Protein AF-A0A920P9Y4-F1 (afdb_monomer_lite)

Structure (mmCIF, N/CA/C/O backbone):
data_AF-A0A920P9Y4-F1
#
_entry.id   AF-A0A920P9Y4-F1
#
loop_
_atom_site.group_PDB
_atom_site.id
_atom_site.type_symbol
_atom_site.label_atom_id
_atom_site.label_alt_id
_atom_site.label_comp_id
_atom_site.label_asym_id
_atom_site.label_entity_id
_atom_site.label_seq_id
_atom_site.pdbx_PDB_ins_code
_atom_site.Cartn_x
_atom_site.Cartn_y
_atom_site.Cartn_z
_atom_site.occupancy
_atom_site.B_iso_or_equiv
_atom_site.auth_seq_id
_atom_site.auth_comp_id
_atom_site.auth_asym_id
_atom_site.auth_atom_id
_atom_site.pdbx_PDB_model_num
ATOM 1 N N . MET A 1 1 ? -5.406 15.873 5.056 1.00 83.50 1 MET A N 1
ATOM 2 C CA . MET A 1 1 ? -6.721 15.598 5.677 1.00 83.50 1 MET A CA 1
ATOM 3 C C . MET A 1 1 ? -6.545 14.662 6.874 1.00 83.50 1 MET A C 1
ATOM 5 O O . MET A 1 1 ? -6.929 13.508 6.796 1.00 83.50 1 MET A O 1
ATOM 9 N N . VAL A 1 2 ? -5.909 15.127 7.954 1.00 91.69 2 VAL A N 1
ATOM 10 C CA . VAL A 1 2 ? -5.694 14.306 9.169 1.00 91.69 2 VAL A CA 1
ATOM 11 C C . VAL A 1 2 ? -6.835 14.517 10.165 1.00 91.69 2 VAL A C 1
ATOM 13 O O . VAL A 1 2 ? -7.364 13.564 10.719 1.00 91.69 2 VAL A O 1
ATOM 16 N N . GLU A 1 3 ? -7.296 15.761 10.301 1.00 96.62 3 GLU A N 1
ATOM 17 C CA . GLU A 1 3 ? -8.375 16.151 11.216 1.00 96.62 3 GLU A CA 1
ATOM 18 C C . GLU A 1 3 ? -9.675 15.357 11.009 1.00 96.62 3 GLU A C 1
ATOM 20 O O . GLU A 1 3 ? -10.309 14.923 11.967 1.00 96.62 3 GLU A O 1
ATOM 25 N N . THR A 1 4 ? -10.061 15.101 9.759 1.00 97.50 4 THR A N 1
ATOM 26 C CA . THR A 1 4 ? -11.266 14.320 9.453 1.00 97.50 4 THR A CA 1
ATOM 27 C C . THR A 1 4 ? -11.124 12.845 9.828 1.00 97.50 4 THR A C 1
ATOM 29 O O . THR A 1 4 ? -12.093 12.255 10.300 1.00 97.50 4 THR A O 1
ATOM 32 N N . ALA A 1 5 ? -9.936 12.256 9.660 1.00 97.00 5 ALA A N 1
ATOM 33 C CA . ALA A 1 5 ? -9.655 10.877 10.052 1.00 97.00 5 ALA A CA 1
ATOM 34 C C . ALA A 1 5 ? -9.674 10.720 11.580 1.00 97.00 5 ALA A C 1
ATOM 36 O O . ALA A 1 5 ? -10.352 9.830 12.082 1.00 97.00 5 ALA A O 1
ATOM 37 N N . GLU A 1 6 ? -9.043 11.641 12.313 1.00 96.88 6 GLU A N 1
ATOM 38 C CA . GLU A 1 6 ? -9.062 11.683 13.784 1.00 96.88 6 GLU A CA 1
ATOM 39 C C . GLU A 1 6 ? -10.485 11.808 14.347 1.00 96.88 6 GLU A C 1
ATOM 41 O O . GLU A 1 6 ? -10.853 11.131 15.308 1.00 96.88 6 GLU A O 1
ATOM 46 N N . ASN A 1 7 ? -11.326 12.640 13.724 1.00 97.94 7 ASN A N 1
ATOM 47 C CA . ASN A 1 7 ? -12.725 12.785 14.125 1.00 97.94 7 ASN A CA 1
ATOM 48 C C . ASN A 1 7 ? -13.515 11.478 13.955 1.00 97.94 7 ASN A C 1
ATOM 50 O O . ASN A 1 7 ? -14.338 11.141 14.807 1.00 97.94 7 ASN A O 1
ATOM 54 N N . LEU A 1 8 ? -13.272 10.733 12.871 1.00 97.88 8 LEU A N 1
ATOM 55 C CA . LEU A 1 8 ? -13.924 9.444 12.636 1.00 97.88 8 LEU A CA 1
ATOM 56 C C . LEU A 1 8 ? -13.362 8.353 13.551 1.00 97.88 8 LEU A C 1
ATOM 58 O O . LEU A 1 8 ? -14.153 7.598 14.107 1.00 97.88 8 LEU A O 1
ATOM 62 N N . ALA A 1 9 ? -12.044 8.309 13.761 1.00 97.81 9 ALA A N 1
ATOM 63 C CA . ALA A 1 9 ? -11.410 7.375 14.686 1.00 97.81 9 ALA A CA 1
ATOM 64 C C . ALA A 1 9 ? -12.005 7.513 16.093 1.00 97.81 9 ALA A C 1
ATOM 66 O O . ALA A 1 9 ? -12.447 6.524 16.665 1.00 97.81 9 ALA A O 1
ATOM 67 N N . LYS A 1 10 ? -12.154 8.746 16.599 1.00 97.50 10 LYS A N 1
ATOM 68 C CA . LYS A 1 10 ? -12.829 9.007 17.883 1.00 97.50 10 LYS A CA 1
ATOM 69 C C . LYS A 1 10 ? -14.300 8.598 17.871 1.00 97.50 10 LYS A C 1
ATOM 71 O O . LYS A 1 10 ? -14.764 7.978 18.819 1.00 97.50 10 LYS A O 1
ATOM 76 N N . LYS A 1 11 ? -15.045 8.948 16.816 1.00 98.31 11 LYS A N 1
ATOM 77 C CA . LYS A 1 11 ? -16.486 8.655 16.710 1.00 98.31 11 LYS A CA 1
ATOM 78 C C . LYS A 1 11 ? -16.789 7.154 16.696 1.00 98.31 11 LYS A C 1
ATOM 80 O O . LYS A 1 11 ? -17.837 6.757 17.193 1.00 98.31 11 LYS A O 1
ATOM 85 N N . TYR A 1 12 ? -15.916 6.360 16.087 1.00 98.25 12 TYR A N 1
ATOM 86 C CA . TYR A 1 12 ? -16.058 4.907 15.981 1.00 98.25 12 TYR A CA 1
ATOM 87 C C . TYR A 1 12 ? -15.172 4.146 16.969 1.00 98.25 12 TYR A C 1
ATOM 89 O O . TYR A 1 12 ? -15.042 2.936 16.833 1.00 98.25 12 TYR A O 1
ATOM 97 N N . GLU A 1 13 ? -14.577 4.851 17.935 1.00 98.19 13 GLU A N 1
ATOM 98 C CA . GLU A 1 13 ? -13.755 4.270 19.001 1.00 98.19 13 GLU A CA 1
ATOM 99 C C . GLU A 1 13 ? -12.599 3.395 18.480 1.00 98.19 13 GLU A C 1
ATOM 101 O O . GLU A 1 13 ? -12.222 2.411 19.106 1.00 98.19 13 GLU A O 1
ATOM 106 N N . ILE A 1 14 ? -12.015 3.772 17.337 1.00 98.19 14 ILE A N 1
ATOM 107 C CA . ILE A 1 14 ? -10.877 3.072 16.734 1.00 98.19 14 ILE A CA 1
ATOM 108 C C . ILE A 1 14 ? -9.615 3.450 17.510 1.00 98.19 14 ILE A C 1
ATOM 110 O O . ILE A 1 14 ? -9.167 4.602 17.470 1.00 98.19 14 ILE A O 1
ATOM 114 N N . SER A 1 15 ? -9.035 2.473 18.202 1.00 98.25 15 SER A N 1
ATOM 115 C CA . SER A 1 15 ? -7.824 2.660 19.002 1.00 98.25 15 SER A CA 1
ATOM 116 C C . SER A 1 15 ? -6.595 2.964 18.138 1.00 98.25 15 SER A C 1
ATOM 118 O O . SER A 1 15 ? -6.601 2.803 16.912 1.00 98.25 15 SER A O 1
ATOM 120 N N . ARG A 1 16 ? -5.513 3.443 18.765 1.00 97.75 16 ARG A N 1
ATOM 121 C CA . ARG A 1 16 ? -4.252 3.675 18.047 1.00 97.75 16 ARG A CA 1
ATOM 122 C C . ARG A 1 16 ? -3.618 2.347 17.634 1.00 97.75 16 ARG A C 1
ATOM 124 O O . ARG A 1 16 ? -3.072 2.236 16.541 1.00 97.75 16 ARG A O 1
ATOM 131 N N . GLU A 1 17 ? -3.753 1.348 18.491 1.00 98.12 17 GLU A N 1
ATOM 132 C CA . GLU A 1 17 ? -3.265 -0.008 18.304 1.00 98.12 17 GLU A CA 1
ATOM 133 C C . GLU A 1 17 ? -3.924 -0.663 17.083 1.00 98.12 17 GLU A C 1
ATOM 135 O O . GLU A 1 17 ? -3.223 -1.176 16.217 1.00 98.12 17 GLU A O 1
ATOM 140 N N . GLU A 1 18 ? -5.250 -0.555 16.931 1.00 98.19 18 GLU A N 1
ATOM 141 C CA . GLU A 1 18 ? -5.960 -1.070 15.748 1.00 98.19 18 GLU A CA 1
ATOM 142 C C . GLU A 1 18 ? -5.516 -0.393 14.442 1.00 98.19 18 GLU A C 1
ATOM 144 O O . GLU A 1 18 ? -5.445 -1.036 13.389 1.00 98.19 18 GLU A O 1
ATOM 149 N N . GLN A 1 19 ? -5.212 0.908 14.492 1.00 98.12 19 GLN A N 1
ATOM 150 C CA . GLN A 1 19 ? -4.692 1.642 13.336 1.00 98.12 19 GLN A CA 1
ATOM 151 C C . GLN A 1 19 ? -3.299 1.144 12.945 1.00 98.12 19 GLN A C 1
ATOM 153 O O . GLN A 1 19 ? -3.049 0.898 11.762 1.00 98.12 19 GLN A O 1
ATOM 158 N N . ASP A 1 20 ? -2.415 0.955 13.925 1.00 97.50 20 ASP A N 1
ATOM 159 C CA . ASP A 1 20 ? -1.053 0.469 13.702 1.00 97.50 20 ASP A CA 1
ATOM 160 C C . ASP A 1 20 ? -1.057 -0.994 13.207 1.00 97.50 20 ASP A C 1
ATOM 162 O O . ASP A 1 20 ? -0.377 -1.322 12.231 1.00 97.50 20 ASP A O 1
ATOM 166 N N . GLU A 1 21 ? -1.896 -1.864 13.781 1.00 97.50 21 GLU A N 1
ATOM 167 C CA . GLU A 1 21 ? -2.087 -3.243 13.307 1.00 97.50 21 GLU A CA 1
ATOM 168 C C . GLU A 1 21 ? -2.574 -3.287 11.854 1.00 97.50 21 GLU A C 1
ATOM 170 O O . GLU A 1 21 ? -2.108 -4.098 11.042 1.00 97.50 21 GLU A O 1
ATOM 175 N N . TYR A 1 22 ? -3.515 -2.407 11.499 1.00 97.62 22 TYR A N 1
ATOM 176 C CA . TYR A 1 22 ? -3.980 -2.291 10.124 1.00 97.62 22 TYR A CA 1
ATOM 177 C C . TYR A 1 22 ? -2.860 -1.821 9.190 1.00 97.62 22 TYR A C 1
ATOM 179 O O . TYR A 1 22 ? -2.714 -2.377 8.096 1.00 97.62 22 TYR A O 1
ATOM 187 N N . ALA A 1 23 ? -2.066 -0.833 9.608 1.00 97.38 23 ALA A N 1
ATOM 188 C CA . ALA A 1 23 ? -0.965 -0.293 8.818 1.00 97.38 23 ALA A CA 1
ATOM 189 C C . ALA A 1 23 ? 0.085 -1.370 8.502 1.00 97.38 23 ALA A C 1
ATOM 191 O O . ALA A 1 23 ? 0.390 -1.595 7.326 1.00 97.38 23 ALA A O 1
ATOM 192 N N . ILE A 1 24 ? 0.554 -2.108 9.514 1.00 97.69 24 ILE A N 1
ATOM 193 C CA . ILE A 1 24 ? 1.519 -3.209 9.345 1.00 97.69 24 ILE A CA 1
ATOM 194 C C . ILE A 1 24 ? 0.956 -4.270 8.396 1.00 97.69 24 ILE A C 1
ATOM 196 O O . ILE A 1 24 ? 1.600 -4.657 7.417 1.00 97.69 24 ILE A O 1
ATOM 20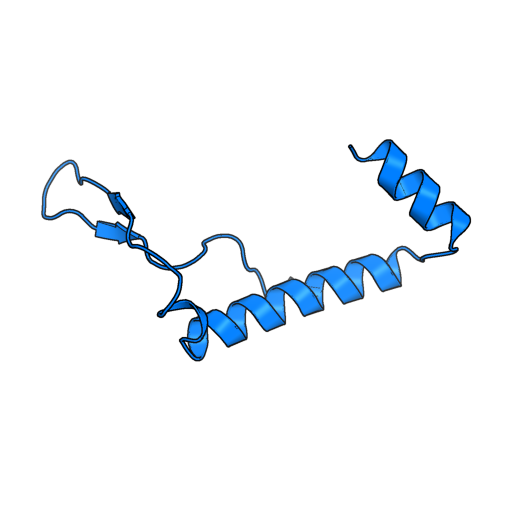0 N N . ARG A 1 25 ? -0.294 -4.696 8.615 1.00 98.00 25 ARG A N 1
ATOM 201 C CA . ARG A 1 25 ? -0.954 -5.692 7.761 1.00 98.00 25 ARG A CA 1
ATOM 202 C C . ARG A 1 25 ? -1.098 -5.218 6.314 1.00 98.00 25 ARG A C 1
ATOM 204 O O . ARG A 1 25 ? -0.992 -6.025 5.390 1.00 98.00 25 ARG A O 1
ATOM 211 N N . SER A 1 26 ? -1.357 -3.929 6.098 1.00 98.31 26 SER A N 1
ATOM 212 C CA . SER A 1 26 ? -1.414 -3.333 4.761 1.00 98.31 26 SER A CA 1
ATOM 213 C C . SER A 1 26 ? -0.061 -3.444 4.055 1.00 98.31 26 SER A C 1
ATOM 215 O O . SER A 1 26 ? 0.004 -3.899 2.911 1.00 98.31 26 SER A O 1
ATOM 217 N N . HIS A 1 27 ? 1.028 -3.104 4.748 1.00 97.94 27 HIS A N 1
ATOM 218 C CA . HIS A 1 27 ? 2.381 -3.211 4.204 1.00 97.94 27 HIS A CA 1
ATOM 219 C C . HIS A 1 27 ? 2.798 -4.658 3.909 1.00 97.94 27 HIS A C 1
ATOM 221 O O . HIS A 1 27 ? 3.367 -4.914 2.848 1.00 97.94 27 HIS A O 1
ATOM 227 N N . GLN A 1 28 ? 2.469 -5.605 4.791 1.00 97.81 28 GLN A N 1
ATOM 228 C CA . GLN A 1 28 ? 2.712 -7.037 4.579 1.00 97.81 28 GLN A CA 1
ATOM 229 C C . GLN A 1 28 ? 2.008 -7.551 3.323 1.00 97.81 28 GLN A C 1
ATOM 231 O O . GLN A 1 28 ? 2.650 -8.109 2.436 1.00 97.81 28 GLN A O 1
ATOM 236 N N . ARG A 1 29 ? 0.707 -7.268 3.184 1.00 97.81 29 ARG A N 1
ATOM 237 C CA . ARG A 1 29 ? -0.077 -7.676 2.008 1.00 97.81 29 ARG A CA 1
ATOM 238 C C . ARG A 1 29 ? 0.465 -7.092 0.708 1.00 97.81 29 ARG A C 1
ATOM 240 O O . ARG A 1 29 ? 0.473 -7.786 -0.306 1.00 97.81 29 ARG A O 1
ATOM 247 N N . ALA A 1 30 ? 0.899 -5.831 0.728 1.00 97.62 30 ALA A N 1
ATOM 248 C CA . ALA A 1 30 ? 1.507 -5.200 -0.438 1.00 97.62 30 ALA A CA 1
ATOM 249 C C . ALA A 1 30 ? 2.831 -5.885 -0.820 1.00 97.62 30 ALA A C 1
ATOM 251 O O . ALA A 1 30 ? 3.021 -6.202 -1.993 1.00 97.62 30 ALA A O 1
ATOM 252 N N . SER A 1 31 ? 3.704 -6.187 0.154 1.00 96.94 31 SER A N 1
ATOM 253 C CA . SER A 1 31 ? 4.953 -6.932 -0.091 1.00 96.94 31 SER A CA 1
ATOM 254 C C . SER A 1 31 ? 4.680 -8.304 -0.699 1.00 96.94 31 SER A C 1
ATOM 256 O O . SER A 1 31 ? 5.190 -8.624 -1.770 1.00 96.94 31 SER A O 1
ATOM 258 N N . GLU A 1 32 ? 3.784 -9.079 -0.086 1.00 97.31 32 GLU A N 1
ATOM 259 C CA . GLU A 1 32 ? 3.406 -10.409 -0.569 1.00 97.31 32 GLU A CA 1
ATOM 260 C C . GLU A 1 32 ? 2.808 -10.367 -1.983 1.00 97.31 32 GLU A C 1
ATOM 262 O O . GLU A 1 32 ? 3.068 -11.246 -2.809 1.00 97.31 32 GLU A O 1
ATOM 267 N N . ALA A 1 33 ? 1.992 -9.357 -2.298 1.00 97.38 33 ALA A N 1
ATOM 268 C CA . ALA A 1 33 ? 1.405 -9.192 -3.624 1.00 97.38 33 ALA A CA 1
ATOM 269 C C . ALA A 1 33 ? 2.462 -8.871 -4.693 1.00 97.38 33 ALA A C 1
ATOM 271 O O . ALA A 1 33 ? 2.390 -9.418 -5.798 1.00 97.38 33 ALA A O 1
ATOM 272 N N . MET A 1 34 ? 3.460 -8.048 -4.362 1.00 95.75 34 MET A N 1
ATOM 273 C CA . MET A 1 34 ? 4.599 -7.772 -5.242 1.00 95.75 34 MET A CA 1
ATOM 274 C C . MET A 1 34 ? 5.458 -9.022 -5.454 1.00 95.75 34 MET A C 1
ATOM 276 O O . MET A 1 34 ? 5.726 -9.394 -6.597 1.00 95.75 34 MET A O 1
ATOM 280 N N . GLU A 1 35 ? 5.825 -9.715 -4.373 1.00 95.06 35 GLU A N 1
ATOM 281 C CA . GLU A 1 35 ? 6.656 -10.928 -4.403 1.00 95.06 35 GLU A CA 1
ATOM 282 C C . GLU A 1 35 ? 5.986 -12.069 -5.180 1.00 95.06 35 GLU A C 1
ATOM 284 O O . GLU A 1 35 ? 6.616 -12.728 -6.007 1.00 95.06 35 GLU A O 1
ATOM 289 N N . SER A 1 36 ? 4.676 -12.257 -4.991 1.00 97.19 36 SER A N 1
ATOM 290 C CA . SER A 1 36 ? 3.880 -13.236 -5.745 1.00 97.19 36 SER A CA 1
ATOM 291 C C . SER A 1 36 ? 3.539 -12.789 -7.173 1.00 97.19 36 SER A C 1
ATOM 293 O O . SER A 1 36 ? 2.931 -13.545 -7.934 1.00 97.19 36 SER A O 1
ATOM 295 N N . GLY A 1 37 ? 3.935 -11.575 -7.569 1.00 96.44 37 GLY A N 1
ATOM 296 C CA . GLY A 1 37 ? 3.744 -11.040 -8.913 1.00 96.44 37 GLY A CA 1
ATOM 297 C C . GLY A 1 37 ? 2.301 -10.667 -9.257 1.00 96.44 37 GLY A C 1
ATOM 298 O O . GLY A 1 37 ? 1.991 -10.521 -10.440 1.00 96.44 37 GLY A O 1
ATOM 299 N N . LYS A 1 38 ? 1.417 -10.494 -8.266 1.00 97.44 38 LYS A N 1
ATOM 300 C CA . LYS A 1 38 ? 0.009 -10.114 -8.489 1.00 97.44 38 LYS A CA 1
ATOM 301 C C . LYS A 1 38 ? -0.119 -8.766 -9.197 1.00 97.44 38 LYS A C 1
ATOM 303 O O . LYS A 1 38 ? -0.985 -8.625 -10.054 1.00 97.44 38 LYS A O 1
ATOM 308 N N . PHE A 1 39 ? 0.791 -7.833 -8.920 1.00 97.44 39 PHE A N 1
ATOM 309 C CA . PHE A 1 39 ? 0.782 -6.504 -9.534 1.00 97.44 39 PHE A CA 1
ATOM 310 C C . PHE A 1 39 ? 1.392 -6.453 -10.944 1.00 97.44 39 PHE A C 1
ATOM 312 O O . PHE A 1 39 ? 1.223 -5.465 -11.653 1.00 97.44 39 PHE A O 1
ATOM 319 N N . LYS A 1 40 ? 2.026 -7.534 -11.429 1.0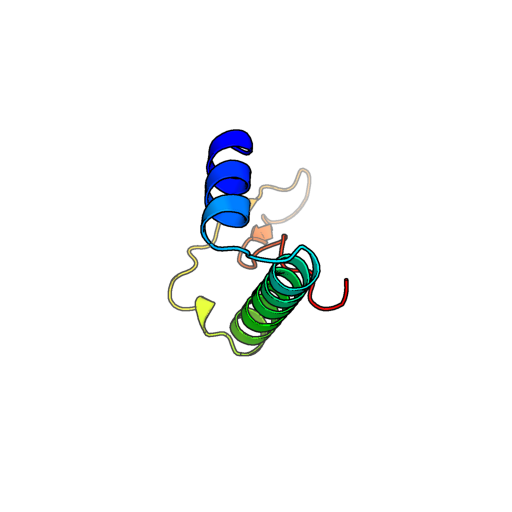0 95.50 40 LYS A N 1
ATOM 320 C CA . LYS A 1 40 ? 2.664 -7.554 -12.763 1.00 95.50 4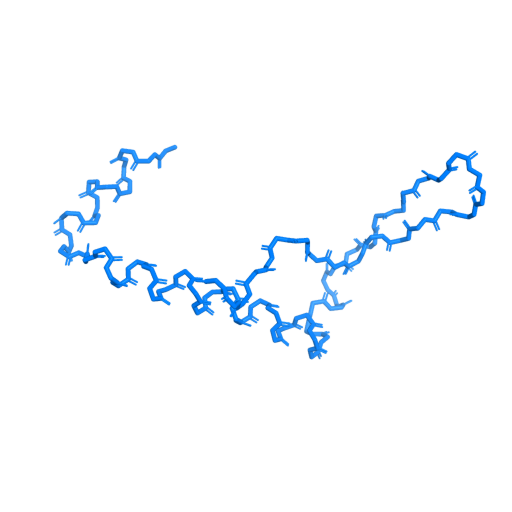0 LYS A CA 1
ATOM 321 C C . LYS A 1 40 ? 1.695 -7.287 -13.917 1.00 95.50 40 LYS A C 1
ATOM 323 O O . LYS A 1 40 ? 2.132 -6.892 -14.989 1.00 95.50 40 LYS A O 1
ATOM 328 N N . LYS A 1 41 ? 0.400 -7.568 -13.730 1.00 95.94 41 LYS A N 1
ATOM 329 C CA . LYS A 1 41 ? -0.625 -7.367 -14.766 1.00 95.94 41 LYS A CA 1
ATOM 330 C C . LYS A 1 41 ? -1.134 -5.927 -14.847 1.00 95.94 41 LYS A C 1
ATOM 332 O O . LYS A 1 41 ? -1.717 -5.575 -15.866 1.00 95.94 41 LYS A O 1
ATOM 337 N N . GLU A 1 42 ? -0.963 -5.139 -13.790 1.00 96.75 42 GLU A N 1
ATOM 338 C CA . GLU A 1 42 ? -1.537 -3.792 -13.670 1.00 96.75 42 GLU A CA 1
ATOM 339 C C . GLU A 1 42 ? -0.479 -2.684 -13.624 1.00 96.75 42 GLU A C 1
ATOM 341 O O . GLU A 1 42 ? -0.764 -1.566 -14.049 1.00 96.75 42 GLU A O 1
ATOM 346 N N . ILE A 1 43 ? 0.749 -2.985 -13.186 1.00 96.31 43 ILE A N 1
ATOM 347 C CA . ILE A 1 43 ? 1.857 -2.027 -13.217 1.00 96.31 43 ILE A CA 1
ATOM 348 C C . ILE A 1 43 ? 2.370 -1.865 -14.651 1.00 96.31 43 ILE A C 1
ATOM 350 O O . ILE A 1 43 ? 2.822 -2.818 -15.286 1.00 96.31 43 ILE A O 1
ATOM 354 N N . VAL A 1 44 ? 2.353 -0.622 -15.131 1.00 97.12 44 VAL A N 1
ATOM 355 C CA . VAL A 1 44 ? 3.038 -0.195 -16.356 1.00 97.12 44 VAL A CA 1
ATOM 356 C C . VAL A 1 44 ? 4.405 0.360 -15.968 1.00 97.12 44 VAL A C 1
ATOM 358 O O . VAL A 1 44 ? 4.495 1.183 -15.057 1.00 97.12 44 VAL A O 1
ATOM 361 N N . SER A 1 45 ? 5.467 -0.084 -16.644 1.00 96.19 45 SER A N 1
ATOM 362 C CA . SER A 1 45 ? 6.827 0.346 -16.320 1.00 96.19 45 SER A CA 1
ATOM 363 C C . SER A 1 45 ? 7.032 1.838 -16.572 1.00 96.19 45 SER A C 1
ATOM 365 O O . SER A 1 45 ? 6.578 2.398 -17.573 1.00 96.19 45 SER A O 1
ATOM 367 N N . VAL A 1 46 ? 7.770 2.478 -15.667 1.00 97.19 46 VAL A N 1
ATOM 368 C CA . VAL A 1 46 ? 8.280 3.836 -15.865 1.00 97.19 46 VAL A CA 1
ATOM 369 C C . VAL A 1 46 ? 9.774 3.745 -16.127 1.00 97.19 46 VAL A C 1
ATOM 371 O O . VAL A 1 46 ? 10.538 3.332 -15.260 1.00 97.19 46 VAL A O 1
ATOM 374 N N . SER A 1 47 ? 10.202 4.128 -17.327 1.00 97.00 47 SER A N 1
ATOM 375 C CA . SER A 1 47 ? 11.617 4.075 -17.693 1.00 97.00 47 SER A CA 1
ATOM 376 C C . SER A 1 47 ? 12.356 5.308 -17.171 1.00 97.00 47 SER A C 1
ATOM 378 O O . SER A 1 47 ? 12.028 6.441 -17.531 1.00 97.00 47 SER A O 1
ATOM 380 N N . VAL A 1 48 ? 13.349 5.096 -16.307 1.00 96.31 48 VAL A N 1
ATOM 381 C CA . VAL A 1 48 ? 14.112 6.162 -15.648 1.00 96.31 48 VAL A CA 1
ATOM 382 C C . VAL A 1 48 ? 15.474 6.321 -16.332 1.00 96.31 48 VAL A C 1
ATOM 384 O O . VAL A 1 48 ? 16.337 5.443 -16.197 1.00 96.31 48 VAL A O 1
ATOM 387 N N . PRO A 1 49 ? 15.714 7.435 -17.053 1.00 96.69 49 PRO A N 1
ATOM 388 C CA . PRO A 1 49 ? 16.957 7.639 -17.783 1.00 96.69 49 PRO A CA 1
ATOM 389 C C . PRO A 1 49 ? 18.144 7.772 -16.828 1.00 96.69 49 PRO A C 1
ATOM 391 O O . 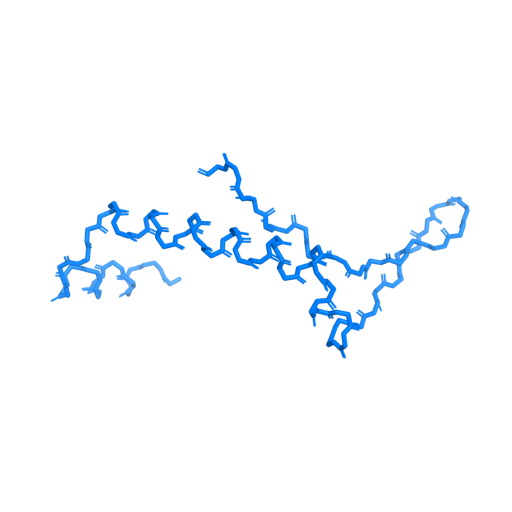PRO A 1 49 ? 18.087 8.484 -15.825 1.00 96.69 49 PRO A O 1
ATOM 394 N N . GLN A 1 50 ? 19.248 7.117 -17.174 1.00 97.19 50 GLN A N 1
ATOM 395 C CA . GLN A 1 50 ? 20.495 7.192 -16.423 1.00 97.19 50 GLN A CA 1
ATOM 396 C C . GLN A 1 50 ? 21.462 8.171 -17.088 1.00 97.19 50 GLN A C 1
ATOM 398 O O . GLN A 1 50 ? 21.547 8.262 -18.311 1.00 97.19 50 GLN A O 1
ATOM 403 N N . ARG A 1 51 ? 22.254 8.894 -16.284 1.00 95.00 51 ARG A N 1
ATOM 404 C CA . ARG A 1 51 ? 23.278 9.822 -16.808 1.00 95.00 51 ARG A CA 1
ATOM 405 C C . ARG A 1 51 ? 24.305 9.105 -17.697 1.00 95.00 51 ARG A C 1
ATOM 407 O O . ARG A 1 51 ? 24.909 9.725 -18.570 1.00 95.00 51 ARG A O 1
ATOM 414 N N . ARG A 1 52 ? 24.555 7.823 -17.420 1.00 94.19 52 ARG A N 1
ATOM 415 C CA . ARG A 1 52 ? 25.401 6.911 -18.198 1.00 94.19 52 ARG A CA 1
ATOM 416 C C . ARG A 1 52 ? 24.802 5.508 -18.108 1.00 94.19 52 ARG A C 1
ATOM 418 O O . ARG A 1 52 ? 24.551 5.058 -16.995 1.00 94.19 52 ARG A O 1
ATOM 425 N N . GLY A 1 53 ? 24.662 4.831 -19.243 1.00 93.56 53 GLY A N 1
ATOM 426 C CA . GLY A 1 53 ? 24.086 3.486 -19.323 1.00 93.56 53 GLY A CA 1
ATOM 427 C C . GLY A 1 53 ? 22.614 3.489 -19.729 1.00 93.56 53 GLY A C 1
ATOM 428 O O . GLY A 1 53 ? 22.041 4.545 -20.006 1.00 93.56 53 GLY A O 1
ATOM 429 N N . ASP A 1 54 ? 22.041 2.293 -19.786 1.00 96.12 54 ASP A N 1
ATOM 430 C CA . ASP A 1 54 ? 20.660 2.086 -20.213 1.00 96.12 54 ASP A CA 1
ATOM 431 C C . ASP A 1 54 ? 19.654 2.593 -19.161 1.00 96.12 54 ASP A C 1
ATOM 433 O O . ASP A 1 54 ? 19.975 2.634 -17.965 1.00 96.12 54 ASP A O 1
ATOM 437 N N . PRO A 1 55 ? 18.439 2.998 -19.577 1.00 96.25 55 PRO A N 1
ATOM 438 C CA . PRO A 1 55 ? 17.359 3.327 -18.654 1.00 96.25 55 PRO A CA 1
ATOM 439 C C . PRO A 1 55 ? 17.028 2.160 -17.719 1.00 96.25 55 PRO A C 1
ATOM 441 O O . PRO A 1 55 ? 17.075 0.996 -18.114 1.00 96.25 55 PRO A O 1
ATOM 444 N N . ILE A 1 56 ? 16.665 2.481 -16.478 1.00 96.31 56 ILE A N 1
ATOM 44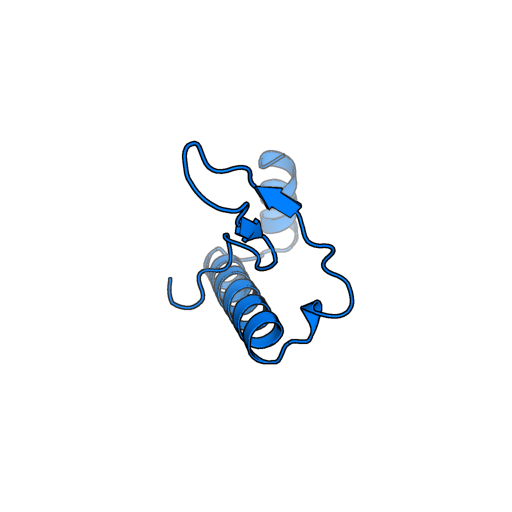5 C CA . IL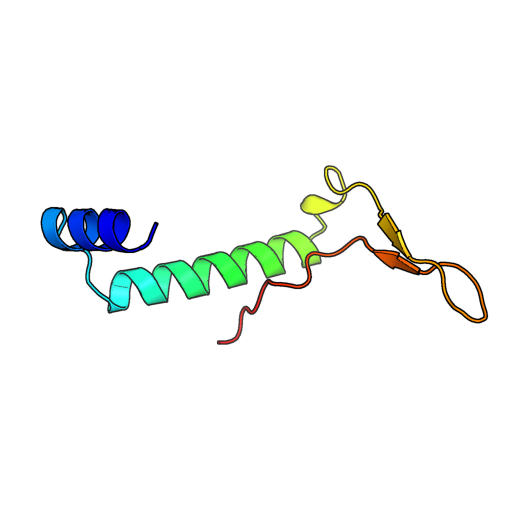E A 1 56 ? 16.203 1.491 -15.501 1.00 96.31 56 ILE A CA 1
ATOM 446 C C . ILE A 1 56 ? 14.682 1.520 -15.492 1.00 96.31 56 ILE A C 1
ATOM 448 O O . ILE A 1 56 ? 14.087 2.574 -15.268 1.00 96.31 56 ILE A O 1
ATOM 452 N N . ASP A 1 57 ? 14.058 0.367 -15.697 1.00 96.19 57 ASP A N 1
ATOM 453 C CA . ASP A 1 57 ? 12.608 0.251 -15.621 1.00 96.19 57 ASP A CA 1
ATOM 454 C C . ASP A 1 57 ? 12.151 0.125 -14.168 1.00 96.19 57 ASP A C 1
ATOM 456 O O . ASP A 1 57 ? 12.488 -0.817 -13.447 1.00 96.19 57 ASP A O 1
ATOM 460 N N . PHE A 1 58 ? 11.346 1.091 -13.748 1.00 95.81 58 PHE A N 1
ATOM 461 C CA . PHE A 1 58 ? 10.692 1.110 -12.457 1.00 95.81 58 PHE A CA 1
ATOM 462 C C . PHE A 1 58 ? 9.363 0.354 -12.538 1.00 95.81 58 PHE A C 1
ATOM 464 O O . PHE A 1 58 ? 8.441 0.781 -13.237 1.00 95.81 58 PHE A O 1
ATOM 471 N N . ILE A 1 59 ? 9.288 -0.790 -11.850 1.00 95.56 59 ILE A N 1
ATOM 472 C CA . ILE A 1 59 ? 8.165 -1.747 -11.931 1.00 95.56 59 ILE A CA 1
ATOM 473 C C . ILE A 1 59 ? 7.667 -2.245 -10.566 1.00 95.56 59 ILE A C 1
ATOM 475 O O . ILE A 1 59 ? 6.830 -3.145 -10.510 1.00 95.56 59 ILE A O 1
ATOM 479 N N . THR A 1 60 ? 8.193 -1.698 -9.472 1.00 94.69 60 THR A N 1
ATOM 480 C CA . THR A 1 60 ? 7.909 -2.149 -8.103 1.00 94.69 60 THR A CA 1
ATOM 481 C C . THR A 1 60 ? 7.595 -0.942 -7.237 1.00 94.69 60 THR A C 1
ATOM 483 O O . THR A 1 60 ? 8.336 0.035 -7.279 1.00 94.69 60 THR A O 1
ATOM 486 N N . ASP A 1 61 ? 6.546 -1.012 -6.417 1.00 96.31 61 ASP A N 1
ATOM 487 C CA . ASP A 1 61 ? 6.239 0.062 -5.475 1.00 96.31 61 ASP A CA 1
ATOM 488 C C . ASP A 1 61 ? 7.341 0.198 -4.412 1.00 96.31 61 ASP A C 1
ATOM 490 O O . ASP A 1 61 ? 7.696 -0.757 -3.725 1.00 96.31 61 ASP A O 1
ATOM 494 N N . GLU A 1 62 ? 7.864 1.411 -4.230 1.00 95.06 62 GLU A N 1
ATOM 495 C CA . GLU A 1 62 ? 8.972 1.681 -3.298 1.00 95.06 62 GLU A CA 1
ATOM 496 C C . GLU A 1 62 ? 8.557 1.747 -1.828 1.00 95.06 62 GLU A C 1
ATOM 498 O O . GLU A 1 62 ? 9.404 1.623 -0.943 1.00 95.06 62 GLU A O 1
ATOM 503 N N . ASN A 1 63 ? 7.279 2.004 -1.555 1.00 95.19 63 ASN A N 1
ATOM 504 C CA . ASN A 1 63 ? 6.792 2.392 -0.231 1.00 95.19 63 ASN A CA 1
ATOM 505 C C . ASN A 1 63 ? 6.428 1.246 0.724 1.00 95.19 63 ASN A C 1
ATOM 507 O O . ASN A 1 63 ? 6.465 1.490 1.930 1.00 95.19 63 ASN A O 1
ATOM 511 N N . PRO A 1 64 ? 6.060 0.026 0.290 1.00 96.19 64 PRO A N 1
ATOM 512 C CA . PRO A 1 64 ? 5.784 -1.053 1.232 1.00 96.19 64 PRO A CA 1
ATOM 513 C C . PRO A 1 64 ? 6.963 -1.352 2.186 1.00 96.19 64 PRO A C 1
ATOM 515 O O . PRO A 1 64 ? 8.118 -1.452 1.767 1.00 96.19 64 PRO A O 1
ATOM 518 N N . ARG A 1 65 ? 6.676 -1.454 3.495 1.00 95.12 65 ARG A N 1
ATOM 519 C CA . ARG A 1 65 ? 7.633 -1.710 4.588 1.00 95.12 65 ARG A CA 1
ATOM 520 C C . ARG A 1 65 ? 7.041 -2.764 5.541 1.00 95.12 65 ARG A C 1
ATOM 522 O O . ARG A 1 65 ? 6.391 -2.393 6.507 1.00 95.12 65 ARG A O 1
ATOM 529 N N . PRO A 1 66 ? 7.189 -4.070 5.267 1.00 87.50 66 PRO A N 1
ATOM 530 C CA . PRO A 1 66 ? 6.459 -5.123 5.987 1.00 87.50 66 PRO A CA 1
ATOM 531 C C . PRO A 1 66 ? 7.045 -5.519 7.361 1.00 87.50 66 PRO A C 1
ATOM 533 O O . PRO A 1 66 ? 6.504 -6.412 8.010 1.00 87.50 66 PRO A O 1
ATOM 536 N N . TRP A 1 67 ? 8.149 -4.899 7.791 1.00 83.50 67 TRP A N 1
ATOM 537 C CA . TRP A 1 67 ? 8.903 -5.236 9.015 1.00 83.50 67 TRP A CA 1
ATOM 538 C C . TRP A 1 67 ? 8.960 -4.111 10.062 1.00 83.50 67 TRP A C 1
ATOM 540 O O . TRP A 1 67 ? 9.601 -4.287 11.098 1.00 83.50 67 TRP A O 1
ATOM 550 N N . TYR A 1 68 ? 8.341 -2.965 9.777 1.00 60.66 68 TYR A N 1
ATOM 551 C CA . TYR A 1 68 ? 8.119 -1.865 10.720 1.00 60.66 68 TYR A CA 1
ATOM 552 C C . TYR A 1 68 ? 6.648 -1.851 11.104 1.00 60.66 68 TYR A C 1
ATOM 554 O O . TYR A 1 68 ? 6.370 -1.618 12.298 1.00 60.66 68 TYR A O 1
#

Secondary structure (DSSP, 8-state):
--HHHHHHHHHTT--HHHHHHHHHHHHHHHHHHHHTTGGGGTPPPEEE--SSSSPEEE-S-S---TT-

Foldseek 3Di:
DVVVVVVVCVVVVPDPVNVVVVLLVVLQVLVVCVVVCVCVVPFDWDFADDPDDGTDTDGHDPPRDNPD

pLDDT: mean 95.72, std 5.11, range [60.66, 98.31]

Sequence (68 aa):
MVETAENLAKKYEISREEQDEYAIRSHQRASEAMESGKFKKEIVSVSVPQRRGDPIDFITDENPRPWY

Radius of gyration: 17.5 Å; chains: 1; bounding box: 42×29×39 Å